Protein AF-A0A9D1GNB0-F1 (afdb_monomer_lite)

Sequence (91 aa):
MFYVLLTMFAGVLVGWLLKGWKPVGLSGKAVSAVIWVMMFLLGAEIGMNRELLRSLSSIGLQALLFAAAGICGSVIASVLLYRLLFRKKAE

Radius of gyration: 21.14 Å; chains: 1; bounding box: 43×33×56 Å

Secondary structure (DSSP, 8-state):
-HHHHHHHHHHHHHHHHGGGS--HHHHHHHHHHHHHHHHHHHHHHHHH-HHHHHHHHHHHHHHHHHHHHHHHHHHHHHHHHHHHHHGGG--

Structure (mmCIF, N/CA/C/O backbone):
data_AF-A0A9D1GNB0-F1
#
_entry.id   AF-A0A9D1GNB0-F1
#
loop_
_atom_site.group_PDB
_atom_site.id
_atom_site.type_symbol
_atom_site.label_atom_id
_atom_site.label_alt_id
_atom_site.label_comp_id
_atom_site.label_asym_id
_atom_site.label_entity_id
_atom_site.label_seq_id
_atom_site.pdbx_PDB_ins_code
_atom_site.Cartn_x
_atom_site.Cartn_y
_atom_site.Cartn_z
_atom_site.occupancy
_atom_site.B_iso_or_equiv
_atom_site.auth_seq_id
_atom_site.auth_comp_id
_atom_site.auth_asym_id
_atom_site.auth_atom_id
_atom_site.pdbx_PDB_model_num
ATOM 1 N N . MET A 1 1 ? -14.988 9.759 -11.393 1.00 84.62 1 MET A N 1
ATOM 2 C CA . MET A 1 1 ? -15.191 9.629 -9.931 1.00 84.62 1 MET A CA 1
ATOM 3 C C . MET A 1 1 ? -16.524 8.971 -9.609 1.00 84.62 1 MET A C 1
ATOM 5 O O . MET A 1 1 ? -16.507 7.875 -9.071 1.00 84.62 1 MET A O 1
ATOM 9 N N . PHE A 1 2 ? -17.661 9.549 -10.017 1.00 93.00 2 PHE A N 1
ATOM 10 C CA . PHE A 1 2 ? -18.983 8.956 -9.757 1.00 93.00 2 PHE A CA 1
ATOM 11 C C . PHE A 1 2 ? -19.139 7.520 -10.292 1.00 93.00 2 PHE A C 1
ATOM 13 O O . PHE A 1 2 ? -19.570 6.640 -9.559 1.00 93.00 2 PHE A O 1
ATOM 20 N N . TYR A 1 3 ? -18.678 7.252 -11.519 1.00 94.94 3 TYR A N 1
ATOM 21 C CA . TYR A 1 3 ? -18.686 5.899 -12.091 1.00 94.94 3 TYR A CA 1
ATOM 22 C C . TYR A 1 3 ? -17.911 4.873 -11.257 1.00 94.94 3 TYR A C 1
ATOM 24 O O . TYR A 1 3 ? -18.364 3.746 -11.120 1.00 94.94 3 TYR A O 1
ATOM 32 N N . VAL A 1 4 ? -16.783 5.267 -10.658 1.00 94.12 4 VAL A N 1
ATOM 33 C CA . VAL A 1 4 ? -15.978 4.375 -9.807 1.00 94.12 4 VAL A CA 1
ATOM 34 C C . VAL A 1 4 ? -16.717 4.065 -8.506 1.00 94.12 4 VAL A C 1
ATOM 36 O O . VAL A 1 4 ? -16.732 2.921 -8.065 1.00 94.12 4 VAL A O 1
ATOM 39 N N . LEU A 1 5 ? -17.386 5.058 -7.907 1.00 94.75 5 LEU A N 1
ATOM 40 C CA . LEU A 1 5 ? -18.249 4.797 -6.752 1.00 94.75 5 LEU A CA 1
ATOM 41 C C . LEU A 1 5 ? -19.391 3.843 -7.118 1.00 94.75 5 LEU A C 1
ATOM 43 O O . LEU A 1 5 ? -19.668 2.910 -6.370 1.00 94.75 5 LEU A O 1
ATOM 47 N N . LEU A 1 6 ? -20.034 4.053 -8.267 1.00 95.75 6 LEU A N 1
ATOM 48 C CA . LEU A 1 6 ? -21.171 3.243 -8.697 1.00 95.75 6 LEU A CA 1
ATOM 49 C C . LEU A 1 6 ? -20.765 1.785 -8.949 1.00 95.75 6 LEU A C 1
ATOM 51 O O . LEU A 1 6 ? -21.481 0.877 -8.534 1.00 95.75 6 LEU A O 1
ATOM 55 N N . THR A 1 7 ? -19.591 1.544 -9.539 1.00 93.56 7 THR A N 1
ATOM 56 C CA . THR A 1 7 ? -19.064 0.182 -9.723 1.00 93.56 7 THR A CA 1
ATOM 57 C C . THR A 1 7 ? -18.665 -0.477 -8.402 1.00 93.56 7 THR A C 1
ATOM 59 O O . THR A 1 7 ? -18.917 -1.669 -8.231 1.00 93.56 7 THR A O 1
ATOM 62 N N . MET A 1 8 ? -18.118 0.272 -7.437 1.00 93.88 8 MET A N 1
ATOM 63 C CA . MET A 1 8 ? -17.849 -0.247 -6.087 1.00 93.88 8 MET A CA 1
ATOM 64 C C . MET A 1 8 ? -19.143 -0.662 -5.374 1.00 93.88 8 MET A C 1
ATOM 66 O O . MET A 1 8 ? -19.228 -1.771 -4.845 1.00 93.88 8 MET A O 1
ATOM 70 N N . PHE A 1 9 ? -20.173 0.192 -5.405 1.00 94.44 9 PHE A N 1
ATOM 71 C CA . PHE A 1 9 ? -21.486 -0.114 -4.828 1.00 94.44 9 PHE A CA 1
ATOM 72 C C . PHE A 1 9 ? -22.146 -1.316 -5.505 1.00 94.44 9 PHE A C 1
ATOM 74 O O . PHE A 1 9 ? -22.670 -2.195 -4.820 1.00 94.44 9 PHE A O 1
ATOM 81 N N . ALA A 1 10 ? -22.078 -1.390 -6.836 1.00 94.25 10 ALA A N 1
ATOM 82 C CA . ALA A 1 10 ? -22.567 -2.537 -7.590 1.00 94.25 10 ALA A CA 1
ATOM 83 C C . ALA A 1 10 ? -21.844 -3.829 -7.178 1.00 94.25 10 ALA A C 1
ATOM 85 O O . ALA A 1 10 ? -22.499 -4.843 -6.954 1.00 94.25 10 ALA A O 1
ATOM 86 N N . GLY A 1 11 ? -20.520 -3.794 -6.994 1.00 89.62 11 GLY A N 1
ATOM 87 C CA . GLY A 1 11 ? -19.745 -4.944 -6.519 1.00 89.62 11 GLY A CA 1
ATOM 88 C C . GLY A 1 11 ? -20.188 -5.444 -5.140 1.00 89.62 11 GLY A C 1
ATOM 89 O O . GLY A 1 11 ? -20.337 -6.651 -4.941 1.00 89.62 11 GLY A O 1
ATOM 90 N N . VAL A 1 12 ? -20.474 -4.531 -4.205 1.00 89.69 12 VAL A N 1
ATOM 91 C CA . VAL A 1 12 ? -21.008 -4.876 -2.874 1.00 89.69 12 VAL A CA 1
ATOM 92 C C . VAL A 1 12 ? -22.415 -5.471 -2.975 1.00 89.69 12 VAL A C 1
ATOM 94 O O . VAL A 1 12 ? -22.685 -6.491 -2.342 1.00 89.69 12 VAL A O 1
ATOM 97 N N . LEU A 1 13 ? -23.296 -4.884 -3.791 1.00 91.38 13 LEU A N 1
ATOM 98 C CA . LEU A 1 13 ? -24.656 -5.388 -4.026 1.00 91.38 13 LEU A CA 1
ATOM 99 C C . LEU A 1 13 ? -24.644 -6.794 -4.629 1.00 91.38 13 LEU A C 1
ATOM 101 O O . LEU A 1 13 ? -25.344 -7.677 -4.139 1.00 91.38 13 LEU A O 1
ATOM 105 N N . VAL A 1 14 ? -23.815 -7.017 -5.649 1.00 88.62 14 VAL A N 1
ATOM 106 C CA . VAL A 1 14 ? -23.636 -8.325 -6.291 1.00 88.62 14 VAL A CA 1
ATOM 107 C C . VAL A 1 14 ? -23.082 -9.340 -5.288 1.00 88.62 14 VAL A C 1
ATOM 109 O O . VAL A 1 14 ? -23.633 -10.431 -5.158 1.00 88.62 14 VAL A O 1
ATOM 112 N N . GLY A 1 15 ? -22.058 -8.975 -4.509 1.00 84.81 15 GLY A N 1
ATOM 113 C CA . GLY A 1 15 ? -21.511 -9.833 -3.453 1.00 84.81 15 GLY A CA 1
ATOM 114 C C . GLY A 1 15 ? -22.525 -10.168 -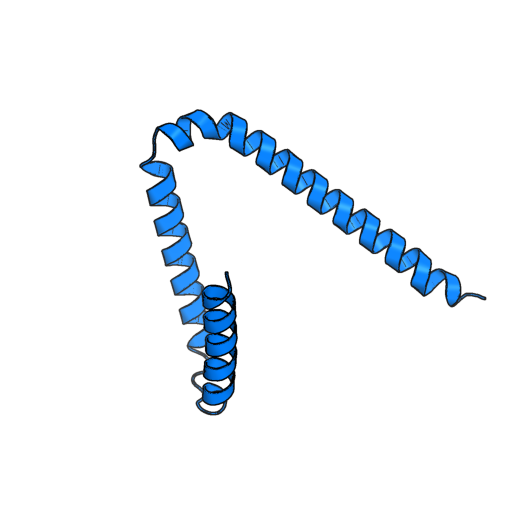2.352 1.00 84.81 15 GLY A C 1
ATOM 115 O O . GLY A 1 15 ? -22.536 -11.287 -1.839 1.00 84.81 15 GLY A O 1
ATOM 116 N N . TRP A 1 16 ? -23.415 -9.231 -2.015 1.00 84.12 16 TRP A N 1
ATOM 117 C CA . TRP A 1 16 ? -24.493 -9.449 -1.052 1.00 84.12 16 TRP A CA 1
ATOM 118 C C . TRP A 1 16 ? -25.591 -10.367 -1.606 1.00 84.12 16 TRP A C 1
ATOM 120 O O . TRP A 1 16 ? -26.006 -11.292 -0.907 1.00 84.12 16 TRP A O 1
ATOM 130 N N . LEU A 1 17 ? -26.002 -10.185 -2.866 1.00 83.62 17 LEU A N 1
ATOM 131 C CA . LEU A 1 17 ? -27.004 -11.025 -3.535 1.00 83.62 17 LEU A CA 1
ATOM 132 C C . LEU A 1 17 ? -26.518 -12.479 -3.696 1.00 83.62 17 LEU A C 1
ATOM 134 O O . LEU A 1 17 ? 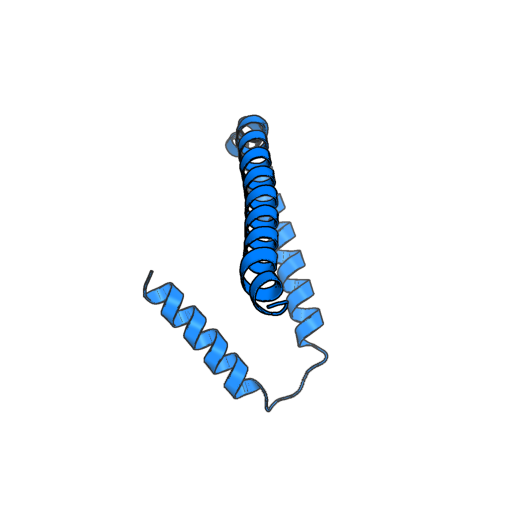-27.279 -13.427 -3.508 1.00 83.62 17 LEU A O 1
ATOM 138 N N . LEU A 1 18 ? -25.227 -12.657 -3.991 1.00 77.56 18 LEU A N 1
ATOM 139 C CA . LEU A 1 18 ? -24.583 -13.961 -4.185 1.00 77.56 18 LEU A CA 1
ATOM 140 C C . LEU A 1 18 ? -24.237 -14.679 -2.869 1.00 77.56 18 LEU A C 1
ATOM 142 O O . LEU A 1 18 ? -23.882 -15.855 -2.895 1.00 77.56 18 LEU A O 1
ATOM 146 N N . LYS A 1 19 ? -24.384 -14.025 -1.708 1.00 70.25 19 LYS A N 1
ATOM 147 C CA . LYS A 1 19 ? -24.058 -14.588 -0.382 1.00 70.25 19 LYS A CA 1
ATOM 148 C C . LYS A 1 19 ? -24.803 -15.897 -0.068 1.00 70.25 19 LYS A C 1
ATOM 150 O O . LYS A 1 19 ? -24.311 -16.702 0.723 1.00 70.25 19 LYS A O 1
ATOM 155 N N . GLY A 1 20 ? -25.976 -16.113 -0.671 1.00 68.50 20 GLY A N 1
ATOM 156 C CA . GLY A 1 20 ? -26.772 -17.337 -0.512 1.00 68.50 20 GLY A CA 1
ATOM 157 C C . GLY A 1 20 ? -26.220 -18.558 -1.259 1.00 68.50 20 GLY A C 1
ATOM 158 O O . GLY A 1 20 ? -26.503 -19.690 -0.876 1.00 68.50 20 GLY A O 1
ATOM 159 N N . TRP A 1 21 ? -25.398 -18.345 -2.287 1.00 65.75 21 TRP A N 1
ATOM 160 C CA . TRP A 1 21 ? -24.818 -19.397 -3.116 1.00 65.75 21 TRP A CA 1
ATOM 161 C C . TRP A 1 21 ? -23.410 -19.653 -2.585 1.00 65.75 21 TRP A C 1
ATOM 163 O O . TRP A 1 21 ? -22.490 -18.877 -2.818 1.00 65.75 21 TRP A O 1
ATOM 173 N N . LYS A 1 22 ? -23.246 -20.698 -1.771 1.00 61.41 22 LYS A N 1
ATOM 174 C CA . LYS A 1 22 ? -21.981 -21.004 -1.089 1.00 61.41 22 LYS A CA 1
ATOM 175 C C . LYS A 1 22 ? -21.049 -21.868 -1.957 1.00 61.41 22 LYS A C 1
ATOM 177 O O . LYS A 1 22 ? -21.133 -23.089 -1.872 1.00 61.41 22 LYS A O 1
ATOM 182 N N . PRO A 1 23 ? -20.017 -21.284 -2.594 1.00 63.50 23 PRO A N 1
ATOM 183 C CA . PRO A 1 23 ? -18.717 -21.924 -2.700 1.00 63.50 23 PRO A CA 1
ATOM 184 C C . PRO A 1 23 ? -17.733 -21.136 -1.823 1.00 63.50 23 PRO A C 1
ATOM 186 O O . PRO A 1 23 ? -16.785 -20.512 -2.297 1.00 63.50 23 PRO A O 1
ATOM 189 N N . VAL A 1 24 ? -17.966 -21.149 -0.506 1.00 57.47 24 VAL A N 1
ATOM 190 C CA . VAL A 1 24 ? -17.163 -20.415 0.497 1.00 57.47 24 VAL A CA 1
ATOM 191 C C . VAL A 1 24 ? -15.676 -20.806 0.493 1.00 57.47 24 VAL A C 1
ATOM 193 O O . VAL A 1 24 ? -14.846 -20.031 0.955 1.00 57.47 24 VAL A O 1
ATOM 196 N N . GLY A 1 25 ? -15.317 -21.961 -0.079 1.00 59.78 25 GLY A N 1
ATOM 197 C CA . GLY A 1 25 ? -13.925 -22.401 -0.228 1.00 59.78 25 GLY A CA 1
ATOM 198 C C . GLY A 1 25 ? -13.190 -21.867 -1.466 1.00 59.78 25 GLY A C 1
ATOM 199 O O . GLY A 1 25 ? -11.959 -21.855 -1.469 1.00 59.78 25 GLY A O 1
ATOM 200 N N . LEU A 1 26 ? -13.900 -21.413 -2.511 1.00 63.00 26 LEU A N 1
ATOM 201 C CA . LEU A 1 26 ? -13.260 -20.869 -3.720 1.00 63.00 26 LEU A CA 1
ATOM 202 C C . LEU A 1 26 ? -12.947 -19.377 -3.607 1.00 63.00 26 LEU A C 1
ATOM 204 O O . LEU A 1 26 ? -11.990 -18.934 -4.229 1.00 63.00 26 LEU A O 1
ATOM 208 N N . SER A 1 27 ? -13.700 -18.615 -2.807 1.00 73.44 27 SER A N 1
ATOM 209 C CA . SER A 1 27 ? -13.516 -17.159 -2.697 1.00 73.44 27 SER A CA 1
ATOM 210 C C . SER A 1 27 ? -12.101 -16.784 -2.238 1.00 73.44 27 SER A C 1
ATOM 212 O O . SER A 1 27 ? -11.430 -15.996 -2.897 1.00 73.44 27 SER A O 1
ATOM 214 N N . GLY A 1 28 ? -11.584 -17.432 -1.185 1.00 79.31 28 GLY A N 1
ATOM 215 C CA . GLY A 1 28 ? -10.218 -17.180 -0.709 1.00 79.31 28 GLY A CA 1
ATOM 216 C C . GLY A 1 28 ? -9.150 -17.514 -1.756 1.00 79.31 28 GLY A C 1
ATOM 217 O O . GLY A 1 28 ? -8.272 -16.699 -2.021 1.00 79.31 28 GLY A O 1
ATOM 218 N N . LYS A 1 29 ? -9.265 -18.676 -2.416 1.00 84.31 29 LYS A N 1
ATOM 219 C CA . LYS A 1 29 ? -8.326 -19.095 -3.473 1.00 84.31 29 LYS A CA 1
ATOM 220 C C . LYS A 1 29 ? -8.389 -18.178 -4.697 1.00 84.31 29 LYS A C 1
ATOM 222 O 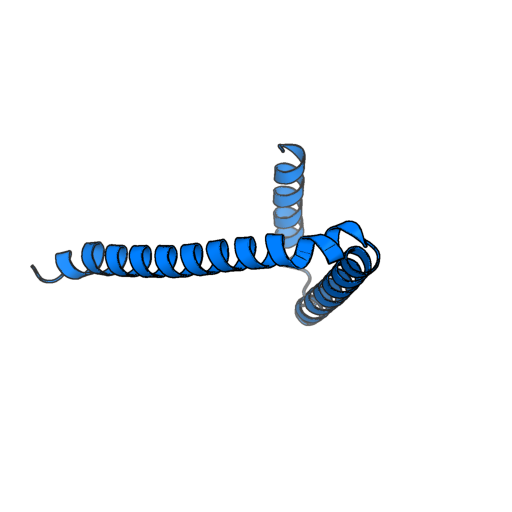O . LYS A 1 29 ? -7.348 -17.848 -5.254 1.00 84.31 29 LYS A O 1
ATOM 227 N N . ALA A 1 30 ? -9.588 -17.748 -5.089 1.00 85.88 30 ALA A N 1
ATOM 228 C CA . ALA A 1 30 ? -9.798 -16.829 -6.201 1.00 85.88 30 ALA A CA 1
ATOM 229 C C . ALA A 1 30 ? -9.193 -15.451 -5.908 1.00 85.88 30 ALA A C 1
ATOM 231 O O . ALA A 1 30 ? -8.458 -14.928 -6.739 1.00 85.88 30 ALA A O 1
ATOM 232 N N . VAL A 1 31 ? -9.422 -14.895 -4.712 1.00 89.50 31 VAL A N 1
ATOM 233 C CA . VAL A 1 31 ? -8.820 -13.616 -4.301 1.00 89.50 31 VAL A CA 1
ATOM 234 C C . VAL A 1 31 ? -7.297 -13.716 -4.292 1.00 89.50 31 VAL A C 1
ATOM 236 O O . VAL A 1 31 ? -6.633 -12.869 -4.883 1.00 89.50 31 VAL A O 1
ATOM 239 N N . SER A 1 32 ? -6.730 -14.764 -3.690 1.00 92.19 32 SER A N 1
ATOM 240 C CA . SER A 1 32 ? -5.278 -14.968 -3.694 1.00 92.19 32 SER A CA 1
ATOM 241 C C . SER A 1 32 ? -4.708 -15.088 -5.109 1.00 92.19 32 SER A C 1
ATOM 243 O O . SER A 1 32 ? -3.691 -14.462 -5.397 1.00 92.19 32 SER A O 1
ATOM 245 N N . ALA A 1 33 ? -5.371 -15.832 -6.001 1.00 93.94 33 ALA A N 1
ATOM 246 C CA . ALA A 1 33 ? -4.952 -15.954 -7.396 1.00 93.94 33 ALA A CA 1
ATOM 247 C C . ALA A 1 33 ? -4.975 -14.597 -8.119 1.00 93.94 33 ALA A C 1
ATOM 249 O O . ALA A 1 33 ? -4.017 -14.254 -8.808 1.00 93.94 33 ALA A O 1
ATOM 250 N N . VAL A 1 34 ? -6.022 -13.790 -7.918 1.00 94.50 34 VAL A N 1
ATOM 251 C CA . VAL A 1 34 ? -6.115 -12.441 -8.499 1.00 94.50 34 VAL A CA 1
ATOM 252 C C . VAL A 1 34 ? -5.019 -11.524 -7.956 1.00 94.50 34 VAL A C 1
ATOM 254 O O . VAL A 1 34 ? -4.405 -10.804 -8.739 1.00 94.50 34 VAL A O 1
ATOM 257 N N . ILE A 1 35 ? -4.726 -11.570 -6.651 1.00 95.75 35 ILE A N 1
ATOM 258 C CA . ILE A 1 35 ? -3.624 -10.797 -6.055 1.00 95.75 35 ILE A CA 1
ATOM 259 C C . ILE A 1 35 ? -2.294 -11.191 -6.697 1.00 95.75 35 ILE A C 1
ATOM 261 O O . ILE A 1 35 ? -1.533 -10.312 -7.086 1.00 95.75 35 ILE A O 1
ATOM 265 N N . TRP A 1 36 ? -2.025 -12.489 -6.857 1.00 96.88 36 TRP A N 1
ATOM 266 C CA . TRP A 1 36 ? -0.809 -12.971 -7.517 1.00 96.88 36 TRP A CA 1
ATOM 267 C C . TRP A 1 36 ? -0.682 -12.447 -8.946 1.00 96.88 36 TRP A C 1
ATOM 269 O O . TRP A 1 36 ? 0.367 -11.921 -9.313 1.00 96.88 36 TRP A O 1
ATOM 279 N N . VAL A 1 37 ? -1.757 -12.543 -9.732 1.00 97.19 37 VAL A N 1
ATOM 280 C CA . VAL A 1 37 ? -1.788 -12.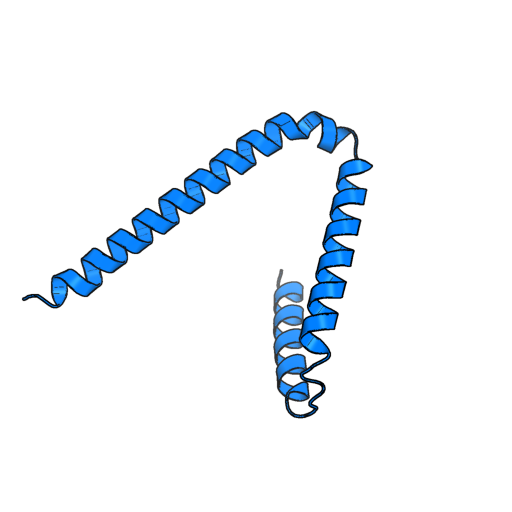024 -11.105 1.00 97.19 37 VAL A CA 1
ATOM 281 C C . VAL A 1 37 ? -1.543 -10.515 -11.114 1.00 97.19 37 VAL A C 1
ATOM 283 O O . VAL A 1 37 ? -0.691 -10.048 -11.861 1.00 97.19 37 VAL A O 1
ATOM 286 N N . MET A 1 38 ? -2.219 -9.751 -10.254 1.00 96.62 38 MET A N 1
ATOM 287 C CA . MET A 1 38 ? -2.026 -8.301 -10.143 1.00 96.62 38 MET A CA 1
ATOM 288 C C . MET A 1 38 ? -0.598 -7.928 -9.742 1.00 96.62 38 MET A C 1
ATOM 290 O O . MET A 1 38 ? -0.016 -7.036 -10.349 1.00 96.62 38 MET A O 1
ATOM 294 N N . MET A 1 39 ? -0.010 -8.617 -8.760 1.00 96.81 39 MET A N 1
ATOM 295 C CA . MET A 1 39 ? 1.374 -8.370 -8.345 1.00 96.81 39 MET A CA 1
ATOM 296 C C . MET A 1 39 ? 2.364 -8.693 -9.467 1.00 96.81 39 MET A C 1
ATOM 298 O O . MET A 1 39 ? 3.323 -7.948 -9.661 1.00 96.81 39 MET A O 1
ATOM 302 N N . PHE A 1 40 ? 2.119 -9.764 -10.228 1.00 97.06 40 PHE A N 1
ATOM 303 C CA . PHE A 1 40 ? 2.939 -10.118 -11.384 1.00 97.06 40 PHE A CA 1
ATOM 304 C C . PHE A 1 40 ? 2.844 -9.062 -12.491 1.00 97.06 40 PHE A C 1
ATOM 306 O O . PHE A 1 40 ? 3.875 -8.593 -12.972 1.00 97.06 40 PHE A O 1
ATOM 313 N N . LEU A 1 41 ? 1.626 -8.645 -12.856 1.00 96.62 41 LEU A N 1
ATOM 314 C CA . LEU A 1 41 ? 1.395 -7.599 -13.858 1.00 96.62 41 LEU A CA 1
ATOM 315 C C . LEU A 1 41 ? 2.047 -6.277 -13.446 1.00 96.62 41 LEU A C 1
ATOM 317 O O . LEU A 1 41 ? 2.765 -5.684 -14.244 1.00 96.62 41 LEU A O 1
ATOM 321 N N . LEU A 1 42 ? 1.859 -5.859 -12.194 1.00 95.19 42 LEU A N 1
ATOM 322 C CA . LEU A 1 42 ? 2.463 -4.642 -11.657 1.00 95.19 42 LEU A CA 1
ATOM 323 C C . LEU A 1 42 ? 3.997 -4.708 -11.702 1.00 95.19 42 LEU A C 1
ATOM 325 O O . LEU A 1 42 ? 4.648 -3.754 -12.122 1.00 95.19 42 LEU A O 1
ATOM 329 N N . GLY A 1 43 ? 4.586 -5.845 -11.319 1.00 93.38 43 GLY A N 1
ATOM 330 C CA . GLY A 1 43 ? 6.030 -6.058 -11.416 1.00 93.38 43 GLY A CA 1
ATOM 331 C C . GLY A 1 43 ? 6.542 -5.989 -12.858 1.00 93.38 43 GLY A C 1
ATOM 332 O O . GLY A 1 43 ? 7.567 -5.357 -13.114 1.00 93.38 43 GLY A O 1
ATOM 333 N N . ALA A 1 44 ? 5.817 -6.589 -13.806 1.00 95.25 44 ALA A N 1
ATOM 334 C CA . ALA A 1 44 ? 6.158 -6.549 -15.226 1.00 95.25 44 ALA A CA 1
ATOM 335 C C . ALA A 1 44 ? 6.068 -5.127 -15.804 1.00 95.25 44 ALA A C 1
ATOM 337 O O . ALA A 1 44 ? 6.970 -4.691 -16.520 1.00 95.25 44 ALA A O 1
ATOM 338 N N . GLU A 1 45 ? 5.016 -4.386 -15.458 1.00 92.62 45 GLU A N 1
ATOM 339 C CA . GLU A 1 45 ? 4.799 -3.008 -15.901 1.00 92.62 45 GLU A CA 1
ATOM 340 C C . GLU A 1 45 ? 5.911 -2.073 -15.401 1.00 92.62 45 GLU A C 1
ATOM 342 O O . GLU A 1 45 ? 6.490 -1.315 -16.184 1.00 92.62 45 GLU A O 1
ATOM 347 N N . ILE A 1 46 ? 6.291 -2.190 -14.124 1.00 92.25 46 ILE A N 1
ATOM 348 C CA . ILE A 1 46 ? 7.396 -1.414 -13.543 1.00 92.25 46 ILE A CA 1
ATOM 349 C C . ILE A 1 46 ? 8.739 -1.827 -14.162 1.00 92.25 46 ILE A C 1
ATOM 351 O O . ILE A 1 46 ? 9.550 -0.966 -14.499 1.00 92.25 46 ILE A O 1
ATOM 355 N N . GLY A 1 47 ? 8.979 -3.130 -14.339 1.00 89.44 47 GLY A N 1
ATOM 356 C CA . GLY A 1 47 ? 10.238 -3.655 -14.875 1.00 89.44 47 GLY A CA 1
ATOM 357 C C . GLY A 1 47 ? 10.484 -3.302 -16.345 1.00 89.44 47 GLY A C 1
ATOM 358 O O . GLY A 1 47 ? 11.632 -3.148 -16.760 1.00 89.44 47 GLY A O 1
ATOM 359 N N . MET A 1 48 ? 9.423 -3.135 -17.136 1.00 91.50 48 MET A N 1
ATOM 360 C CA . MET A 1 48 ? 9.531 -2.732 -18.540 1.00 91.50 48 MET A CA 1
ATOM 361 C C . MET A 1 48 ? 9.735 -1.216 -18.702 1.00 91.50 48 MET A C 1
ATOM 363 O O . MET A 1 48 ? 10.280 -0.765 -19.713 1.00 91.50 48 MET A O 1
ATOM 367 N N . ASN A 1 49 ? 9.352 -0.417 -17.704 1.00 91.75 49 ASN A N 1
ATOM 368 C CA . ASN A 1 49 ? 9.446 1.034 -17.764 1.00 91.75 49 ASN A CA 1
ATOM 369 C C . ASN A 1 49 ? 10.791 1.555 -17.214 1.00 91.75 49 ASN A C 1
ATOM 371 O O . ASN A 1 49 ? 10.974 1.769 -16.013 1.00 91.75 49 ASN A O 1
ATOM 375 N N . ARG A 1 50 ? 11.739 1.829 -18.123 1.00 87.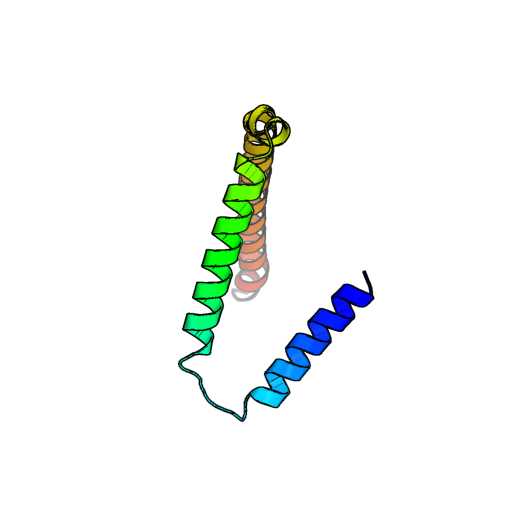12 50 ARG A N 1
ATOM 376 C CA . ARG A 1 50 ? 13.079 2.352 -17.785 1.00 87.12 50 ARG A CA 1
ATOM 377 C C . ARG A 1 50 ? 13.057 3.708 -17.069 1.00 87.12 50 ARG A C 1
ATOM 379 O O . ARG A 1 50 ? 13.979 3.998 -16.309 1.00 87.12 50 ARG A O 1
ATOM 386 N N . GLU A 1 51 ? 12.041 4.535 -17.302 1.00 88.81 51 GLU A N 1
ATOM 387 C CA . GLU A 1 51 ? 11.907 5.847 -16.661 1.00 88.81 51 GLU A CA 1
ATOM 388 C C . GLU A 1 51 ? 11.511 5.711 -15.188 1.00 88.81 51 GLU A C 1
ATOM 390 O O . GLU A 1 51 ? 12.126 6.340 -14.320 1.00 88.81 51 GLU A O 1
ATOM 395 N N . LEU A 1 52 ? 10.563 4.814 -14.891 1.00 86.56 52 LEU A N 1
ATOM 396 C CA . LEU A 1 52 ? 10.225 4.448 -13.515 1.00 86.56 52 LEU A CA 1
ATOM 397 C C . LEU A 1 52 ? 11.427 3.827 -12.810 1.00 86.56 52 LEU A C 1
ATOM 399 O O . LEU A 1 52 ? 11.750 4.246 -11.703 1.00 86.56 52 LEU A O 1
ATOM 403 N N . LEU A 1 53 ? 12.146 2.911 -13.469 1.00 86.25 53 LEU A N 1
ATOM 404 C CA . LEU A 1 53 ? 13.355 2.290 -12.918 1.00 86.25 53 LEU A CA 1
ATOM 405 C C . LEU A 1 53 ? 14.439 3.312 -12.553 1.00 86.25 53 LEU A C 1
ATOM 407 O O . LEU A 1 53 ? 15.076 3.197 -11.508 1.00 86.25 53 LEU A O 1
ATOM 411 N N . ARG A 1 54 ? 14.647 4.332 -13.389 1.00 87.06 54 ARG A N 1
ATOM 412 C CA . ARG A 1 54 ? 15.625 5.397 -13.119 1.00 87.06 54 ARG A CA 1
ATOM 413 C C . ARG A 1 54 ? 15.174 6.318 -11.982 1.00 87.06 54 ARG A C 1
ATOM 415 O O . ARG A 1 54 ? 16.006 6.782 -11.204 1.00 87.06 54 ARG A O 1
ATOM 422 N N . SER A 1 55 ? 13.869 6.546 -11.869 1.00 88.44 55 SER A N 1
ATOM 423 C CA . SER A 1 55 ? 13.255 7.384 -10.834 1.00 88.44 55 SER A CA 1
ATOM 424 C C . SER A 1 55 ? 12.949 6.633 -9.531 1.00 88.44 55 SER A C 1
ATOM 426 O O . SER A 1 55 ? 12.587 7.274 -8.545 1.00 88.44 55 SER A O 1
ATOM 428 N N . LEU A 1 56 ? 13.154 5.308 -9.473 1.00 87.00 56 LEU A N 1
ATOM 429 C CA . LEU A 1 56 ? 12.925 4.469 -8.285 1.00 87.00 56 LEU A CA 1
ATOM 430 C C . LEU A 1 56 ? 13.639 4.988 -7.040 1.00 87.00 56 LEU A C 1
ATOM 432 O O . LEU A 1 56 ? 13.092 4.879 -5.952 1.00 87.00 56 LEU A O 1
ATOM 436 N N . SER A 1 57 ? 14.837 5.561 -7.180 1.00 87.19 57 SER A N 1
ATOM 437 C CA . SER A 1 57 ? 15.566 6.133 -6.040 1.00 87.19 57 SER A CA 1
ATOM 438 C C . SER A 1 57 ? 14.798 7.303 -5.408 1.00 87.19 57 SER A C 1
ATOM 440 O O . SER A 1 57 ? 14.599 7.350 -4.194 1.00 87.19 57 SER A O 1
ATOM 442 N N . SER A 1 58 ? 14.278 8.211 -6.239 1.00 90.31 58 SER A N 1
ATOM 443 C CA . SER A 1 58 ? 13.491 9.360 -5.780 1.00 90.31 58 SER A CA 1
ATOM 444 C C . SER A 1 58 ? 12.114 8.935 -5.261 1.00 90.31 58 SER A C 1
ATOM 446 O O . SER A 1 58 ? 11.732 9.314 -4.152 1.00 90.31 58 SER A O 1
ATOM 448 N N . ILE A 1 59 ? 11.404 8.089 -6.016 1.00 91.06 59 ILE A N 1
ATOM 449 C CA . ILE A 1 59 ? 10.082 7.565 -5.641 1.00 91.06 59 ILE A CA 1
ATOM 450 C C . ILE A 1 59 ? 10.185 6.724 -4.364 1.00 91.06 59 ILE A C 1
ATOM 452 O O . ILE A 1 59 ? 9.331 6.824 -3.491 1.00 91.06 59 ILE A O 1
ATOM 456 N N . GLY A 1 60 ? 11.244 5.926 -4.222 1.00 89.75 60 GLY A N 1
ATOM 457 C CA . GLY A 1 60 ? 11.493 5.078 -3.061 1.00 89.75 60 GLY A CA 1
ATOM 458 C C . GLY A 1 60 ? 11.734 5.889 -1.792 1.00 89.75 60 GLY A C 1
ATOM 459 O O . GLY A 1 60 ? 11.143 5.582 -0.758 1.00 89.75 60 GLY A O 1
ATOM 460 N N . LEU A 1 61 ? 12.525 6.965 -1.870 1.00 94.19 61 LEU A N 1
ATOM 461 C CA . LEU A 1 61 ? 12.720 7.865 -0.731 1.00 94.19 61 LEU A CA 1
ATOM 462 C C . LEU A 1 61 ? 11.408 8.552 -0.334 1.00 94.19 61 LEU A C 1
ATOM 464 O O . LEU A 1 61 ? 11.071 8.622 0.848 1.00 94.19 61 LEU A O 1
ATOM 468 N N . GLN A 1 62 ? 10.642 9.020 -1.318 1.00 94.88 62 GLN A N 1
ATOM 469 C CA . GLN A 1 62 ? 9.346 9.641 -1.074 1.00 94.88 62 GLN A CA 1
ATOM 470 C C . GLN A 1 62 ? 8.348 8.647 -0.457 1.00 94.88 62 GLN A C 1
ATOM 472 O O . GLN A 1 62 ? 7.663 8.976 0.511 1.00 94.88 62 GLN A O 1
ATOM 477 N N . ALA A 1 63 ? 8.301 7.414 -0.965 1.00 94.44 63 ALA A N 1
ATOM 478 C CA . ALA A 1 63 ? 7.471 6.342 -0.429 1.00 94.44 63 ALA A CA 1
ATOM 479 C C . ALA A 1 63 ? 7.865 5.983 1.009 1.00 94.44 63 ALA A C 1
ATOM 481 O O . ALA A 1 63 ? 6.986 5.801 1.850 1.00 94.44 63 ALA A O 1
ATOM 482 N N . LEU A 1 64 ? 9.166 5.943 1.318 1.00 95.81 64 LEU A N 1
ATOM 483 C CA . LEU A 1 64 ? 9.663 5.708 2.674 1.00 95.81 64 LEU A CA 1
ATOM 484 C C . LEU A 1 64 ? 9.212 6.814 3.635 1.00 95.81 64 LEU A C 1
ATOM 486 O O . LEU A 1 64 ? 8.744 6.516 4.734 1.00 95.81 64 LEU A O 1
ATOM 490 N N . LEU A 1 65 ? 9.304 8.079 3.214 1.00 96.94 65 LEU A N 1
ATOM 491 C CA . LEU A 1 65 ? 8.826 9.217 4.001 1.00 96.94 65 LEU A CA 1
ATOM 492 C C . LEU A 1 65 ? 7.317 9.137 4.251 1.00 96.94 65 LEU A C 1
ATOM 494 O O . LEU A 1 65 ? 6.885 9.316 5.388 1.00 96.94 65 LEU A O 1
ATOM 498 N N . PHE A 1 66 ? 6.514 8.818 3.231 1.00 96.62 66 PHE A N 1
ATOM 499 C CA . PHE A 1 66 ? 5.070 8.639 3.399 1.00 96.62 66 PHE A CA 1
ATOM 500 C C . PHE A 1 66 ? 4.723 7.456 4.303 1.00 96.62 66 PHE A C 1
ATOM 502 O O . PHE A 1 66 ? 3.835 7.582 5.145 1.00 96.62 66 PHE A O 1
ATOM 509 N N . ALA A 1 67 ? 5.432 6.333 4.175 1.00 96.94 67 ALA A N 1
ATOM 510 C CA . ALA A 1 67 ? 5.242 5.175 5.040 1.00 96.94 67 ALA A CA 1
ATOM 511 C C . ALA A 1 67 ? 5.558 5.525 6.501 1.00 96.94 67 ALA A C 1
ATOM 513 O O . ALA A 1 67 ? 4.736 5.280 7.383 1.00 96.94 67 ALA A O 1
ATOM 514 N N . ALA A 1 68 ? 6.702 6.165 6.756 1.00 97.69 68 ALA A N 1
ATOM 515 C CA . ALA A 1 68 ? 7.091 6.597 8.094 1.00 97.69 68 ALA A CA 1
ATOM 516 C C . ALA A 1 68 ? 6.096 7.611 8.678 1.00 97.69 68 ALA A C 1
ATOM 518 O O . ALA A 1 68 ? 5.642 7.445 9.809 1.00 97.69 68 ALA A O 1
ATOM 519 N N . ALA A 1 69 ? 5.702 8.623 7.900 1.00 97.56 69 ALA A N 1
ATOM 520 C CA . ALA A 1 69 ? 4.719 9.617 8.321 1.00 97.56 69 ALA A CA 1
ATOM 521 C C . ALA A 1 69 ? 3.352 8.981 8.619 1.00 97.56 69 ALA A C 1
ATOM 523 O O . ALA A 1 69 ? 2.734 9.311 9.630 1.00 97.56 69 ALA A O 1
ATOM 524 N N . GLY A 1 70 ? 2.904 8.037 7.787 1.00 97.62 70 GLY A N 1
ATOM 525 C CA . GL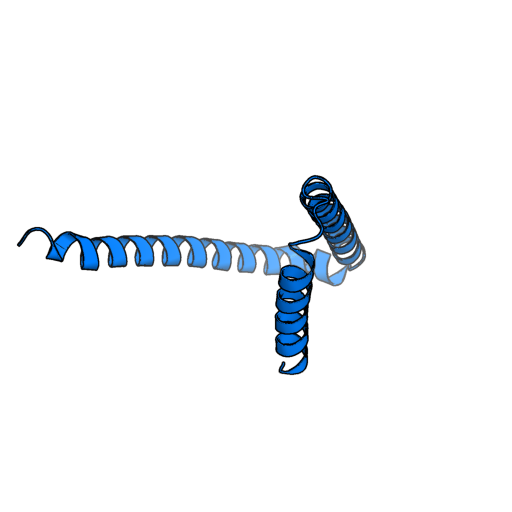Y A 1 70 ? 1.661 7.294 7.988 1.00 97.62 70 GLY A CA 1
ATOM 526 C C . GLY A 1 70 ? 1.688 6.444 9.257 1.00 97.62 70 GLY A C 1
ATOM 527 O O . GLY A 1 70 ? 0.750 6.508 10.051 1.00 97.62 70 GLY A O 1
ATOM 528 N N . ILE A 1 71 ? 2.778 5.707 9.499 1.00 97.81 71 ILE A N 1
ATOM 529 C CA . ILE A 1 71 ? 2.957 4.903 10.719 1.00 97.81 71 ILE A CA 1
ATOM 530 C C . ILE A 1 71 ? 2.968 5.812 11.951 1.00 97.81 71 ILE A C 1
ATOM 532 O O . ILE A 1 71 ? 2.180 5.602 12.873 1.00 97.81 71 ILE A O 1
ATOM 536 N N . CYS A 1 72 ? 3.805 6.854 11.955 1.00 97.75 72 CYS A N 1
ATOM 537 C CA . CYS A 1 72 ? 3.886 7.810 13.058 1.00 97.75 72 CYS A CA 1
ATOM 538 C C . CYS A 1 72 ? 2.531 8.476 13.329 1.00 97.75 72 CYS A C 1
ATOM 540 O O . CYS A 1 72 ? 2.080 8.503 14.473 1.00 97.75 72 CYS A O 1
ATOM 542 N N . GLY A 1 73 ? 1.847 8.957 12.288 1.00 97.06 73 GLY A N 1
ATOM 543 C CA . GLY A 1 73 ? 0.522 9.565 12.402 1.00 97.06 73 GLY A CA 1
ATOM 544 C C . GLY A 1 73 ? -0.518 8.600 12.971 1.00 97.06 73 GLY A C 1
ATOM 545 O O . GLY A 1 73 ? -1.261 8.969 13.880 1.00 97.06 73 GLY A O 1
ATOM 546 N N . SER A 1 74 ? -0.529 7.347 12.509 1.00 97.12 74 SER A N 1
ATOM 547 C CA . SER A 1 74 ? -1.460 6.324 12.995 1.00 97.12 74 SER A CA 1
ATOM 548 C C . SER A 1 74 ? -1.204 5.958 14.462 1.00 97.12 74 SER A C 1
ATOM 550 O O . SER A 1 74 ? -2.156 5.794 15.231 1.00 97.12 74 SER A O 1
ATOM 552 N N . VAL A 1 75 ? 0.063 5.879 14.886 1.00 97.12 75 VAL A N 1
ATOM 553 C CA . VAL A 1 75 ? 0.437 5.646 16.293 1.00 97.12 75 VAL A CA 1
ATOM 554 C C . VAL A 1 75 ? 0.023 6.830 17.166 1.00 97.12 75 VAL A C 1
ATOM 556 O O . VAL A 1 75 ? -0.628 6.627 18.190 1.00 97.12 75 VAL A O 1
ATOM 559 N N . ILE A 1 76 ? 0.331 8.065 16.754 1.00 96.94 76 ILE A N 1
ATOM 560 C CA . ILE A 1 76 ? -0.049 9.282 17.489 1.00 96.94 76 ILE A CA 1
ATOM 561 C C . ILE A 1 76 ? -1.571 9.367 17.637 1.00 96.94 76 ILE A C 1
ATOM 563 O O . ILE A 1 76 ? -2.063 9.592 18.743 1.00 96.94 76 ILE A O 1
ATOM 567 N N . ALA A 1 77 ? -2.321 9.141 16.555 1.00 95.62 77 ALA A N 1
ATOM 568 C CA . ALA A 1 77 ? -3.781 9.148 16.577 1.00 95.62 77 ALA A CA 1
ATOM 569 C C . ALA A 1 77 ? -4.345 8.070 17.516 1.00 95.62 77 ALA A C 1
ATOM 571 O O . ALA A 1 77 ? -5.250 8.351 18.299 1.00 95.62 77 ALA A O 1
ATOM 572 N N . SER A 1 78 ? -3.769 6.865 17.500 1.00 95.50 78 SER A N 1
ATOM 573 C CA . SER A 1 78 ? -4.171 5.772 18.395 1.00 95.50 78 SER A CA 1
ATOM 574 C C . SER A 1 78 ? -3.907 6.110 19.866 1.00 95.50 78 SER A C 1
ATOM 576 O O . SER A 1 78 ? -4.765 5.885 20.720 1.00 95.50 78 SER A O 1
ATOM 578 N N . VAL A 1 79 ? -2.753 6.712 20.174 1.00 94.25 79 VAL A N 1
ATOM 579 C CA . VAL A 1 79 ? -2.407 7.163 21.533 1.00 94.25 79 VAL A CA 1
ATOM 580 C C . VAL A 1 79 ? -3.316 8.303 21.988 1.00 94.25 79 VAL A C 1
ATOM 582 O O . VAL A 1 79 ? -3.759 8.312 23.138 1.00 94.25 79 VAL A O 1
ATOM 585 N N . LEU A 1 80 ? -3.619 9.257 21.106 1.00 94.56 80 LEU A N 1
ATOM 586 C CA . LEU A 1 80 ? -4.544 10.348 21.398 1.00 94.56 80 LEU A CA 1
ATOM 587 C C . LEU A 1 80 ? -5.945 9.806 21.692 1.00 94.56 80 LEU A C 1
ATOM 589 O O . LEU A 1 80 ? -6.533 10.166 22.709 1.00 94.56 80 LEU A O 1
ATOM 593 N N . LEU A 1 81 ? -6.444 8.894 20.855 1.00 94.56 81 LEU A N 1
ATOM 594 C CA . LEU A 1 81 ? -7.736 8.242 21.051 1.00 94.56 81 LEU A CA 1
ATOM 595 C C . LEU A 1 81 ? -7.782 7.491 22.387 1.00 94.56 81 LEU A C 1
ATOM 597 O O . LEU A 1 81 ? -8.740 7.649 23.144 1.00 94.56 81 LEU A O 1
ATOM 601 N N . TYR A 1 82 ? -6.723 6.743 22.717 1.00 92.62 82 TYR A N 1
ATOM 602 C CA . TYR A 1 82 ? -6.603 6.052 23.999 1.00 92.62 82 TYR A CA 1
ATOM 603 C C . TYR A 1 82 ? -6.661 7.033 25.178 1.00 92.62 82 TYR A C 1
ATOM 605 O O . TYR A 1 82 ? -7.430 6.841 26.119 1.00 92.62 82 TYR A O 1
ATOM 613 N N . ARG A 1 83 ? -5.909 8.138 25.112 1.00 88.50 83 ARG A N 1
ATOM 614 C CA . ARG A 1 83 ? -5.902 9.163 26.166 1.00 88.50 83 ARG A CA 1
ATOM 615 C C . ARG A 1 83 ? -7.234 9.905 26.291 1.00 88.50 83 ARG A C 1
ATOM 617 O O . ARG A 1 83 ? -7.590 10.267 27.403 1.00 88.50 83 ARG A O 1
ATOM 624 N N . LEU A 1 84 ? -7.973 10.132 25.207 1.00 90.06 84 LEU A N 1
ATOM 625 C CA . LEU A 1 84 ? -9.259 10.838 25.254 1.00 90.06 84 LEU A CA 1
ATOM 626 C C . LEU A 1 84 ? -10.404 9.952 25.767 1.00 90.06 84 LEU A C 1
ATOM 628 O O . LEU A 1 84 ? -11.227 10.426 26.549 1.00 90.06 84 LEU A O 1
ATOM 632 N N . LEU A 1 85 ? -10.460 8.679 25.355 1.00 86.56 85 LEU A N 1
ATOM 633 C CA . LEU A 1 85 ? -11.533 7.763 25.762 1.00 86.56 85 LEU A CA 1
ATOM 634 C C . LEU A 1 85 ? -11.302 7.140 27.143 1.00 86.56 85 LEU A C 1
ATOM 636 O O . LEU A 1 85 ? -12.249 7.020 27.916 1.00 86.56 85 LEU A O 1
ATOM 640 N N . PHE A 1 86 ? -10.072 6.725 27.461 1.00 77.12 86 PHE A N 1
ATOM 641 C CA . PHE A 1 86 ? -9.807 5.951 28.680 1.00 77.12 86 PHE A CA 1
ATOM 642 C C . PHE A 1 86 ? -9.398 6.809 29.876 1.00 77.12 86 PHE A C 1
ATOM 644 O O . PHE A 1 86 ? -9.602 6.385 31.008 1.00 77.12 86 PHE A O 1
ATOM 651 N N . ARG A 1 87 ? -8.913 8.041 29.668 1.00 59.59 87 ARG A N 1
ATOM 652 C CA . ARG A 1 87 ? -8.650 8.973 30.780 1.00 59.59 87 ARG A CA 1
ATOM 653 C C . ARG A 1 87 ? -9.933 9.591 31.350 1.00 59.59 87 ARG A C 1
ATOM 655 O O . ARG A 1 87 ? -9.940 9.952 32.514 1.00 59.59 87 ARG A O 1
ATOM 662 N N . LYS A 1 88 ? -11.025 9.637 30.571 1.00 55.53 88 LYS A N 1
ATOM 663 C CA . LYS A 1 88 ? -12.368 10.046 31.034 1.00 55.53 88 LYS A CA 1
ATOM 664 C C . LYS A 1 88 ? -13.131 8.973 31.821 1.00 55.53 88 LYS A C 1
ATOM 666 O O . LYS A 1 88 ? -14.193 9.270 32.342 1.00 55.53 88 LYS A O 1
ATOM 671 N N . LYS A 1 89 ? -12.643 7.728 31.861 1.00 52.03 89 LYS A N 1
ATOM 672 C CA . LYS A 1 89 ? -13.275 6.623 32.608 1.00 52.03 89 LYS A CA 1
ATOM 673 C C . LYS A 1 89 ? -12.679 6.402 34.005 1.00 52.03 89 LYS A C 1
ATOM 675 O O . LYS A 1 89 ? -13.106 5.477 34.685 1.00 52.03 89 LYS A O 1
ATOM 680 N N . ALA A 1 90 ? -11.670 7.186 34.384 1.00 53.53 90 ALA A N 1
ATOM 681 C CA . ALA A 1 90 ? -10.976 7.090 35.669 1.00 53.53 90 ALA A CA 1
ATOM 682 C C . ALA A 1 90 ? -11.278 8.274 36.612 1.00 53.53 90 ALA A C 1
ATOM 684 O O . ALA A 1 90 ? -10.624 8.396 37.645 1.00 53.53 90 ALA A O 1
ATOM 685 N N . GLU A 1 91 ? -12.249 9.117 36.251 1.00 43.25 91 GLU A N 1
ATOM 686 C CA . GLU A 1 91 ? -12.959 10.038 37.151 1.00 43.25 91 GLU A CA 1
ATOM 687 C C . GLU A 1 91 ? -14.394 9.530 37.322 1.00 43.25 91 GLU A C 1
ATOM 689 O O . GLU A 1 91 ? -14.919 9.636 38.450 1.00 43.25 91 GLU A O 1
#

Foldseek 3Di:
DVVVVVVVVVVVVVCVVCVVPDPVVVVVVVVVVVVVVVVVVVVVVCVVDVVSVVCCVVVVVVVVVVVVCVVVVVVVVVVVVCCVPVVVVVD

pLDDT: mean 87.18, std 12.6, range [43.25, 97.81]

InterPro domains:
  IPR005642 Lysine exporter LysO [PF03956] (6-85)

Organism: NCBI:txid2840771